Protein AF-A0A4Q5T0F5-F1 (afdb_monomer_lite)

Foldseek 3Di:
DDDPDDDPDDPDPDPDDPPDDDDDLVNLCVQLVHDSVLLVCLVVVHDPRDPSSNVSND

pLDDT: mean 82.88, std 15.82, range [41.16, 97.06]

Sequence (58 aa):
MADIATSPSVRRARPSRRSGGAPTIADVAREARCSPMTVSRVINGEGNVREETREQVL

Structure (mmCIF, N/CA/C/O backbone):
data_AF-A0A4Q5T0F5-F1
#
_entry.id   AF-A0A4Q5T0F5-F1
#
loop_
_atom_site.group_PDB
_atom_site.id
_atom_site.type_symbol
_atom_site.label_atom_id
_atom_site.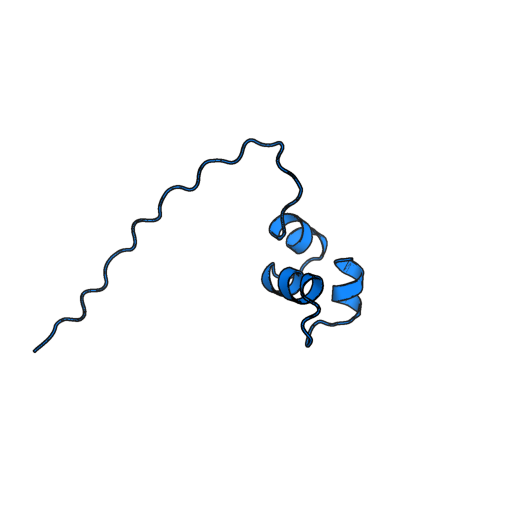label_alt_id
_atom_site.label_comp_id
_atom_site.label_asym_id
_atom_site.label_entity_id
_atom_site.label_seq_id
_atom_site.pdbx_PDB_ins_code
_atom_site.Cartn_x
_atom_site.Cartn_y
_atom_site.Cartn_z
_atom_site.occupancy
_atom_site.B_iso_or_equiv
_atom_site.auth_seq_id
_atom_site.auth_comp_id
_atom_site.auth_asym_id
_atom_site.auth_atom_id
_atom_site.pdbx_PDB_model_num
ATOM 1 N N . MET A 1 1 ? 47.212 5.053 2.584 1.00 41.16 1 MET A N 1
ATOM 2 C CA . MET A 1 1 ? 46.588 3.721 2.718 1.00 41.16 1 MET A CA 1
ATOM 3 C C . MET A 1 1 ? 45.074 3.922 2.633 1.00 41.16 1 MET A C 1
ATOM 5 O O . MET A 1 1 ? 44.482 4.326 3.618 1.00 41.16 1 MET A O 1
ATOM 9 N N . ALA A 1 2 ? 44.525 3.704 1.428 1.00 46.25 2 ALA A N 1
ATOM 10 C CA . ALA A 1 2 ? 43.108 3.669 1.015 1.00 46.25 2 ALA A CA 1
ATOM 11 C C . ALA A 1 2 ? 42.263 4.972 1.014 1.00 46.25 2 ALA A C 1
ATOM 13 O O . ALA A 1 2 ? 41.661 5.356 2.012 1.00 46.25 2 ALA A O 1
ATOM 14 N N . ASP A 1 3 ? 42.157 5.559 -0.185 1.00 47.91 3 ASP A N 1
ATOM 15 C CA . ASP A 1 3 ? 41.094 6.452 -0.669 1.00 47.91 3 ASP A CA 1
ATOM 16 C C . ASP A 1 3 ? 39.737 5.724 -0.735 1.00 47.91 3 ASP A C 1
ATOM 18 O O . ASP A 1 3 ? 39.606 4.691 -1.397 1.00 47.91 3 ASP A O 1
ATOM 22 N N . ILE A 1 4 ? 38.701 6.276 -0.098 1.00 61.38 4 ILE A N 1
ATOM 23 C CA . ILE A 1 4 ? 37.307 5.818 -0.230 1.00 61.38 4 ILE A CA 1
ATOM 24 C C . ILE A 1 4 ? 36.682 6.491 -1.455 1.00 61.38 4 ILE A C 1
ATOM 26 O O . ILE A 1 4 ? 36.025 7.530 -1.373 1.00 61.38 4 ILE A O 1
ATOM 30 N N . ALA A 1 5 ? 36.910 5.890 -2.619 1.00 56.06 5 ALA A N 1
ATOM 31 C CA . ALA A 1 5 ? 36.272 6.287 -3.865 1.00 56.06 5 ALA A CA 1
ATOM 32 C C . ALA A 1 5 ? 34.743 6.103 -3.770 1.00 56.06 5 ALA A C 1
ATOM 34 O O . ALA A 1 5 ? 34.219 4.989 -3.824 1.00 56.06 5 ALA A O 1
ATOM 35 N N . THR A 1 6 ? 34.011 7.213 -3.656 1.00 61.41 6 THR A N 1
ATOM 36 C CA . THR A 1 6 ? 32.560 7.249 -3.872 1.00 61.41 6 THR A CA 1
ATOM 37 C C . THR A 1 6 ? 32.293 6.967 -5.348 1.00 61.41 6 THR A C 1
ATOM 39 O O . THR A 1 6 ? 32.551 7.805 -6.209 1.00 61.41 6 THR A O 1
ATOM 42 N N . SER A 1 7 ? 31.798 5.769 -5.658 1.00 65.56 7 SER A N 1
ATOM 43 C CA . SER A 1 7 ? 31.383 5.415 -7.018 1.00 65.56 7 SER A CA 1
ATOM 44 C C . SER A 1 7 ? 30.015 6.037 -7.333 1.00 65.56 7 SER A C 1
ATOM 46 O O . SER A 1 7 ? 29.063 5.800 -6.583 1.00 65.56 7 SER A O 1
ATOM 48 N N . PRO A 1 8 ? 29.853 6.795 -8.433 1.00 62.78 8 PRO A N 1
ATOM 49 C CA . PRO A 1 8 ? 28.539 7.255 -8.858 1.00 62.78 8 PRO A CA 1
ATOM 50 C C . PRO A 1 8 ? 27.739 6.064 -9.402 1.00 62.78 8 PRO A C 1
ATOM 52 O O . PRO A 1 8 ? 28.043 5.510 -10.457 1.00 62.78 8 PRO A O 1
ATOM 55 N N . SER A 1 9 ? 26.704 5.647 -8.670 1.00 72.00 9 SER A N 1
ATOM 56 C CA . SER A 1 9 ? 25.768 4.624 -9.140 1.00 72.00 9 SER A CA 1
ATOM 57 C C . SER A 1 9 ? 24.992 5.165 -10.344 1.00 72.00 9 SER A C 1
ATOM 59 O O . SER A 1 9 ? 24.113 6.022 -10.207 1.00 72.00 9 SER A O 1
ATOM 61 N N . VAL A 1 10 ? 25.336 4.683 -11.541 1.00 67.88 10 VAL A N 1
ATOM 62 C CA . VAL A 1 10 ? 24.603 4.966 -12.779 1.00 67.88 10 VAL A CA 1
ATOM 63 C C . VAL A 1 10 ? 23.177 4.452 -12.600 1.00 67.88 10 VAL A C 1
ATOM 65 O O . VAL A 1 10 ? 22.933 3.245 -12.547 1.00 67.88 10 VAL A O 1
ATOM 68 N N . ARG A 1 11 ? 22.212 5.370 -12.477 1.00 70.56 11 ARG A N 1
ATOM 69 C CA . ARG A 1 11 ? 20.794 5.019 -12.365 1.00 70.56 11 ARG A CA 1
ATOM 70 C C . ARG A 1 11 ? 20.363 4.341 -13.661 1.00 70.56 11 ARG A C 1
ATOM 72 O O . ARG A 1 11 ? 20.158 5.003 -14.674 1.00 70.56 11 ARG A O 1
ATOM 79 N N . ARG A 1 12 ? 20.215 3.016 -13.633 1.00 76.31 12 ARG A N 1
ATOM 80 C CA . ARG A 1 12 ? 19.634 2.256 -14.743 1.00 76.31 12 ARG A CA 1
ATOM 81 C C . ARG A 1 12 ? 18.234 2.808 -15.019 1.00 76.31 12 ARG A C 1
ATOM 83 O O . ARG A 1 12 ? 17.361 2.726 -14.153 1.00 76.31 12 ARG A O 1
ATOM 90 N N . ALA A 1 13 ? 18.033 3.38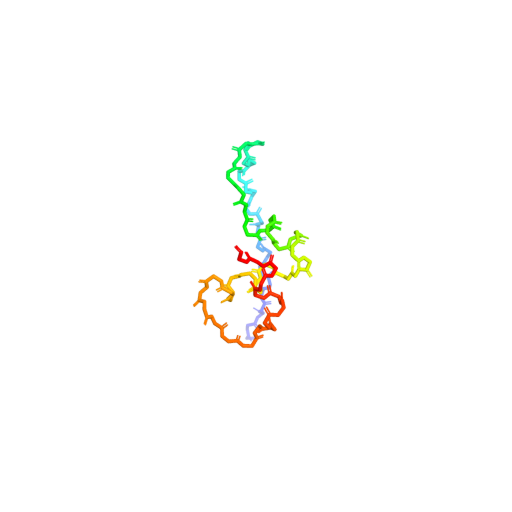6 -16.203 1.00 67.25 13 ALA A N 1
ATOM 91 C CA . ALA A 1 13 ? 16.732 3.887 -16.625 1.00 67.25 13 ALA A CA 1
ATOM 92 C C . ALA A 1 13 ? 15.724 2.731 -16.569 1.00 67.25 13 ALA A C 1
ATOM 94 O O . ALA A 1 13 ? 15.886 1.709 -17.241 1.00 67.25 13 ALA A O 1
ATOM 95 N N . ARG A 1 14 ? 14.724 2.853 -15.689 1.00 70.19 14 ARG A N 1
ATOM 96 C CA . ARG A 1 14 ? 13.679 1.836 -15.551 1.00 70.19 14 ARG A CA 1
ATOM 97 C C . ARG A 1 14 ? 12.804 1.898 -16.805 1.00 70.19 14 ARG A C 1
ATOM 99 O O . ARG A 1 14 ? 12.453 3.004 -17.213 1.00 70.19 14 ARG A O 1
ATOM 106 N N . PRO A 1 15 ? 12.440 0.750 -17.402 1.00 64.06 15 PRO A N 1
ATOM 107 C CA . PRO A 1 15 ? 11.551 0.732 -18.556 1.00 64.06 15 PRO A CA 1
ATOM 108 C C . PRO A 1 15 ? 10.263 1.485 -18.213 1.00 64.06 15 PRO A C 1
ATOM 110 O O . PRO A 1 15 ? 9.658 1.230 -17.166 1.00 64.06 15 PRO A O 1
ATOM 113 N N . SER A 1 16 ? 9.872 2.429 -19.072 1.00 67.19 16 SER A N 1
ATOM 114 C CA . SER A 1 16 ? 8.622 3.172 -18.941 1.00 67.19 16 SER A CA 1
ATOM 115 C C . SER A 1 16 ? 7.470 2.175 -19.045 1.00 67.19 16 SER A C 1
ATOM 117 O O . SER A 1 16 ? 7.152 1.650 -20.113 1.00 67.19 16 SER A O 1
ATOM 119 N N . ARG A 1 17 ? 6.880 1.819 -17.899 1.00 65.62 17 ARG A N 1
ATOM 120 C CA . ARG A 1 17 ? 5.710 0.943 -17.885 1.00 65.62 17 ARG A CA 1
ATOM 121 C C . ARG A 1 17 ? 4.574 1.712 -18.544 1.00 65.62 17 ARG A C 1
ATOM 123 O O . ARG A 1 17 ? 4.177 2.766 -18.060 1.00 65.62 17 ARG A O 1
ATOM 130 N N . ARG A 1 18 ? 4.133 1.192 -19.690 1.00 62.47 18 ARG A N 1
ATOM 131 C CA . ARG A 1 18 ? 3.008 1.683 -20.488 1.00 62.47 18 ARG A CA 1
ATOM 132 C C . ARG A 1 18 ? 1.814 1.967 -19.576 1.00 62.47 18 ARG A C 1
ATOM 134 O O . ARG A 1 18 ? 1.564 1.206 -18.644 1.00 62.47 18 ARG A O 1
ATOM 141 N N . SER A 1 19 ? 1.100 3.042 -19.882 1.00 62.19 19 SER A N 1
ATOM 142 C CA . SER A 1 19 ? 0.084 3.744 -19.087 1.00 62.19 19 SER A CA 1
ATOM 143 C C . SER A 1 19 ? -1.195 2.954 -18.728 1.00 62.19 19 SER A C 1
ATOM 145 O O . SER A 1 19 ? -2.236 3.560 -18.517 1.00 62.19 19 SER A O 1
ATOM 147 N N . GLY A 1 20 ? -1.141 1.619 -18.669 1.00 65.12 20 GLY A N 1
ATOM 148 C CA . GLY A 1 20 ? -2.268 0.727 -18.363 1.00 65.12 20 GLY A CA 1
ATOM 149 C C . GLY A 1 20 ? -1.888 -0.453 -17.459 1.00 65.12 20 GLY A C 1
ATOM 150 O O . GLY A 1 20 ? -2.425 -1.544 -17.619 1.00 65.12 20 GLY A O 1
ATOM 151 N N . GLY A 1 21 ? -0.902 -0.278 -16.573 1.00 76.94 21 GLY A N 1
ATOM 152 C CA . GLY A 1 21 ? -0.535 -1.289 -15.575 1.00 76.94 21 GLY A CA 1
ATOM 153 C C . GLY A 1 21 ? -1.510 -1.323 -14.395 1.00 76.94 21 GLY A C 1
ATOM 154 O O . GLY A 1 21 ? -2.151 -0.319 -14.097 1.00 76.94 21 GLY A O 1
ATOM 155 N N . ALA A 1 22 ? -1.597 -2.474 -13.719 1.00 87.69 22 ALA A N 1
ATOM 156 C CA . ALA A 1 22 ? -2.353 -2.618 -12.474 1.00 87.69 22 ALA A CA 1
ATOM 157 C C . ALA A 1 22 ? -1.943 -1.551 -11.431 1.00 87.69 22 ALA A C 1
ATOM 159 O O . ALA A 1 22 ? -0.777 -1.129 -11.443 1.00 87.69 22 ALA A O 1
ATOM 160 N N . PRO A 1 23 ? -2.857 -1.149 -10.524 1.00 90.19 23 PRO A N 1
ATOM 161 C CA . PRO A 1 23 ? -2.543 -0.228 -9.437 1.00 90.19 23 PRO A CA 1
ATOM 162 C C . PRO A 1 23 ? -1.298 -0.676 -8.672 1.00 90.19 23 PRO A C 1
ATOM 164 O O . PRO A 1 23 ? -1.130 -1.853 -8.344 1.00 90.19 23 PRO A O 1
ATOM 167 N N . THR A 1 24 ? -0.401 0.264 -8.410 1.00 92.69 24 THR A N 1
ATOM 168 C CA . THR A 1 24 ? 0.837 0.010 -7.680 1.00 92.69 24 THR A CA 1
ATOM 169 C C . THR A 1 24 ? 0.690 0.381 -6.210 1.00 92.69 24 THR A C 1
ATOM 171 O O . THR A 1 24 ? -0.182 1.152 -5.818 1.00 92.69 24 THR A O 1
ATOM 174 N N . ILE A 1 25 ? 1.631 -0.085 -5.388 1.00 94.56 25 ILE A N 1
ATOM 175 C CA . ILE A 1 25 ? 1.754 0.348 -3.988 1.00 94.56 25 ILE A CA 1
ATOM 176 C C . ILE A 1 25 ? 1.877 1.878 -3.880 1.00 94.56 25 ILE A C 1
ATOM 178 O O . ILE A 1 25 ? 1.390 2.464 -2.919 1.00 94.56 25 ILE A O 1
ATOM 182 N N . ALA A 1 26 ? 2.506 2.542 -4.857 1.00 94.50 26 ALA A N 1
ATOM 183 C CA . ALA A 1 26 ? 2.616 3.999 -4.860 1.00 94.50 26 ALA A CA 1
ATOM 184 C C . ALA A 1 26 ? 1.260 4.683 -5.094 1.00 94.50 26 ALA A C 1
ATOM 186 O O . ALA A 1 26 ? 1.012 5.742 -4.521 1.00 94.50 26 ALA A O 1
ATOM 187 N N . ASP A 1 27 ? 0.382 4.069 -5.890 1.00 94.44 27 ASP A N 1
ATOM 188 C CA . ASP A 1 27 ? -0.972 4.575 -6.123 1.00 94.44 27 ASP A CA 1
ATOM 189 C C . ASP A 1 27 ? -1.811 4.465 -4.851 1.00 94.44 27 ASP A C 1
ATOM 191 O O . ASP A 1 27 ? -2.393 5.459 -4.421 1.00 94.44 27 ASP A O 1
ATOM 195 N N . VAL A 1 28 ? -1.774 3.303 -4.192 1.00 95.62 28 VAL A N 1
ATOM 196 C CA . VAL A 1 28 ? -2.449 3.079 -2.902 1.00 95.62 28 VAL A CA 1
ATOM 197 C C . VAL A 1 28 ? -1.922 4.03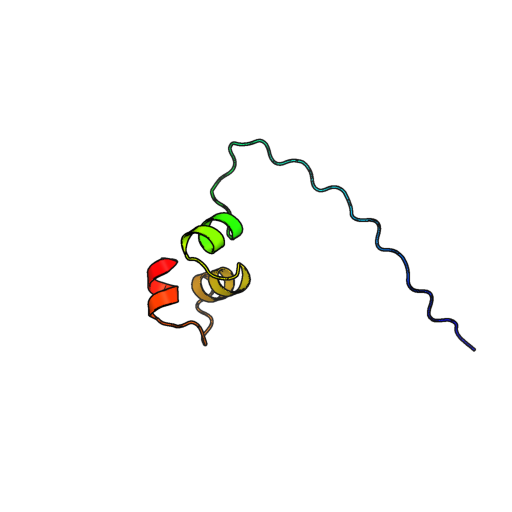8 -1.834 1.00 95.62 28 VAL A C 1
ATOM 199 O O . VAL A 1 28 ? -2.697 4.657 -1.114 1.00 95.62 28 VAL A O 1
ATOM 202 N N . ALA A 1 29 ? -0.602 4.224 -1.756 1.00 96.50 29 ALA A N 1
ATOM 203 C CA . ALA A 1 29 ? 0.014 5.129 -0.787 1.00 96.50 29 ALA A CA 1
ATOM 204 C C . ALA A 1 29 ? -0.435 6.583 -0.981 1.00 96.50 29 ALA A C 1
ATOM 206 O O . ALA A 1 29 ? -0.684 7.295 -0.006 1.00 96.50 29 ALA A O 1
ATOM 207 N N . ARG A 1 30 ? -0.559 7.017 -2.240 1.00 95.69 30 ARG A N 1
ATOM 208 C CA . ARG A 1 30 ? -1.048 8.353 -2.585 1.00 95.69 30 ARG A CA 1
ATOM 209 C C . ARG A 1 30 ? -2.510 8.535 -2.179 1.00 95.69 30 ARG A C 1
ATOM 211 O O . ARG A 1 30 ? -2.827 9.569 -1.599 1.00 95.69 30 ARG A O 1
ATOM 218 N N . GLU A 1 31 ? -3.356 7.546 -2.449 1.00 96.06 31 GLU A N 1
ATOM 219 C CA . GLU A 1 31 ? -4.783 7.584 -2.105 1.00 96.06 31 GLU A CA 1
ATOM 220 C C . GLU A 1 31 ? -4.992 7.606 -0.582 1.00 96.06 31 GLU A C 1
ATOM 222 O O . GLU A 1 31 ? -5.638 8.506 -0.046 1.00 96.06 31 GLU A O 1
ATOM 227 N N . ALA A 1 32 ? -4.323 6.699 0.134 1.00 95.56 32 ALA A N 1
ATOM 228 C CA . ALA A 1 32 ? -4.382 6.584 1.592 1.00 95.56 32 ALA A CA 1
ATOM 229 C C . ALA A 1 32 ? -3.552 7.651 2.340 1.00 95.56 32 ALA A C 1
ATOM 231 O O . ALA A 1 32 ? -3.432 7.601 3.565 1.00 95.56 32 ALA A O 1
ATOM 232 N N . ARG A 1 33 ? -2.938 8.606 1.622 1.00 95.50 33 ARG A N 1
ATOM 233 C CA . ARG A 1 33 ? -2.096 9.691 2.167 1.00 95.50 33 ARG A CA 1
ATOM 234 C C . ARG A 1 33 ? -1.011 9.205 3.139 1.00 95.50 33 ARG A C 1
ATOM 236 O O . ARG A 1 33 ? -0.745 9.834 4.164 1.00 95.50 33 ARG A O 1
ATOM 243 N N . CYS A 1 34 ? -0.354 8.097 2.812 1.00 95.88 34 CYS A N 1
ATOM 244 C CA . CYS A 1 34 ? 0.718 7.521 3.620 1.00 95.88 34 CYS A CA 1
ATOM 245 C C . CYS A 1 34 ? 1.953 7.186 2.772 1.00 95.88 34 CYS A C 1
ATOM 247 O O . CYS A 1 34 ? 2.006 7.435 1.568 1.00 95.88 34 CYS A O 1
ATOM 249 N N . SER A 1 35 ? 3.000 6.658 3.408 1.00 96.19 35 SER A N 1
ATOM 250 C CA . SER A 1 35 ? 4.202 6.251 2.679 1.00 96.19 35 SER A CA 1
ATOM 251 C C . SER A 1 35 ? 4.016 4.872 2.024 1.00 96.19 35 SER A C 1
ATOM 253 O O . SER A 1 35 ? 3.346 4.012 2.601 1.00 96.19 35 SER A O 1
ATOM 255 N N . PRO A 1 36 ? 4.682 4.576 0.890 1.00 96.94 36 PRO A N 1
ATOM 256 C CA . PRO A 1 36 ? 4.690 3.227 0.311 1.00 96.94 36 PRO A CA 1
ATOM 257 C C . PRO A 1 36 ? 5.156 2.141 1.292 1.00 96.94 36 PRO A C 1
ATOM 259 O O . PRO A 1 36 ? 4.701 1.002 1.231 1.00 96.94 36 PRO A O 1
ATOM 262 N N . MET A 1 37 ? 6.044 2.496 2.226 1.00 96.75 37 MET A N 1
ATOM 263 C CA . MET A 1 37 ? 6.518 1.591 3.272 1.00 96.75 37 MET A CA 1
ATOM 264 C C . MET A 1 37 ? 5.406 1.260 4.274 1.00 96.75 37 MET A C 1
ATOM 266 O O . MET A 1 37 ? 5.308 0.124 4.725 1.00 96.75 37 MET A O 1
ATOM 270 N N . THR A 1 38 ? 4.534 2.224 4.579 1.00 96.75 38 THR A N 1
ATOM 271 C CA . THR A 1 38 ? 3.350 2.014 5.421 1.00 96.75 38 THR A CA 1
ATOM 272 C C . T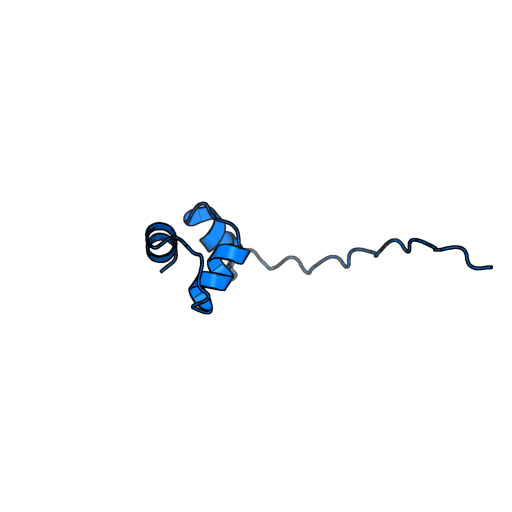HR A 1 38 ? 2.383 1.035 4.764 1.00 96.75 38 THR A C 1
ATOM 274 O O . THR A 1 38 ? 1.952 0.091 5.416 1.00 96.75 38 THR A O 1
ATOM 277 N N . VAL A 1 39 ? 2.113 1.194 3.466 1.00 97.06 39 VAL A N 1
ATOM 278 C CA . 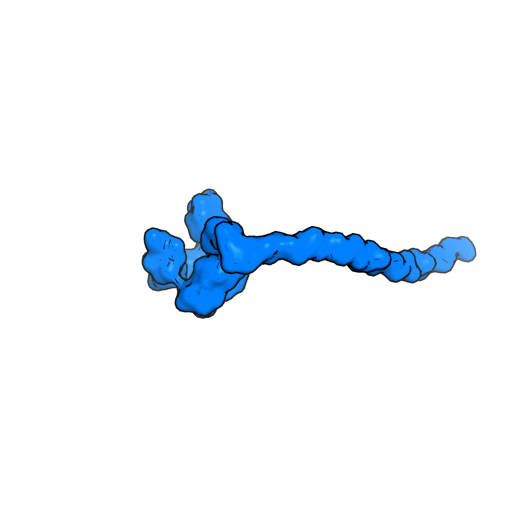VAL A 1 39 ? 1.283 0.245 2.705 1.00 97.06 39 VAL A CA 1
ATOM 279 C C . VAL A 1 39 ? 1.906 -1.153 2.710 1.00 97.06 39 VAL A C 1
ATOM 281 O O . VAL A 1 39 ? 1.210 -2.130 2.966 1.00 97.06 39 VAL A O 1
ATOM 284 N N . SER A 1 40 ? 3.227 -1.261 2.511 1.00 96.69 40 SER A N 1
ATOM 285 C CA . SER A 1 40 ? 3.931 -2.548 2.601 1.00 96.69 40 SER A CA 1
ATOM 286 C C . SER A 1 40 ? 3.747 -3.210 3.968 1.00 96.69 40 SER A C 1
ATOM 288 O O . SER A 1 40 ? 3.461 -4.402 4.020 1.00 96.69 40 SER A O 1
ATOM 290 N N . ARG A 1 41 ? 3.866 -2.446 5.064 1.00 96.56 41 ARG A N 1
ATOM 291 C CA . ARG A 1 41 ? 3.628 -2.953 6.423 1.00 96.56 41 ARG A CA 1
ATOM 292 C C . ARG A 1 41 ? 2.208 -3.479 6.588 1.00 96.56 41 ARG A C 1
ATOM 294 O O . ARG A 1 41 ? 2.035 -4.569 7.115 1.00 96.56 41 ARG A O 1
ATOM 301 N N . VAL A 1 42 ? 1.206 -2.745 6.100 1.00 96.19 42 VAL A N 1
ATOM 302 C CA . VAL A 1 42 ? -0.205 -3.163 6.171 1.00 96.19 42 VAL A CA 1
ATOM 303 C C . VAL A 1 42 ? -0.435 -4.473 5.422 1.00 96.19 42 VAL A C 1
ATOM 305 O O . VAL A 1 42 ? -1.001 -5.400 6.001 1.00 96.19 42 VAL A O 1
ATOM 308 N N . ILE A 1 43 ? 0.042 -4.566 4.177 1.00 94.75 43 ILE A N 1
ATOM 309 C CA . ILE A 1 43 ? -0.101 -5.764 3.334 1.00 94.75 43 ILE A CA 1
ATOM 310 C C . ILE A 1 43 ? 0.572 -6.974 3.992 1.00 94.75 43 ILE A C 1
ATOM 312 O O . ILE A 1 43 ? 0.010 -8.066 4.001 1.00 94.75 43 ILE A O 1
ATOM 316 N N . ASN A 1 44 ? 1.751 -6.775 4.583 1.00 95.00 44 ASN A N 1
ATOM 317 C CA . ASN A 1 44 ? 2.502 -7.831 5.260 1.00 95.00 44 ASN A CA 1
ATOM 318 C C . ASN A 1 44 ? 2.008 -8.120 6.689 1.00 95.00 44 ASN A C 1
ATOM 320 O O . ASN A 1 44 ? 2.553 -8.999 7.354 1.00 95.00 44 ASN A O 1
ATOM 324 N N . GLY A 1 45 ? 1.017 -7.378 7.193 1.00 92.06 45 GLY A N 1
ATOM 325 C CA . GLY A 1 45 ? 0.534 -7.509 8.569 1.00 92.06 45 GLY A CA 1
ATOM 326 C C . GLY A 1 45 ? 1.549 -7.092 9.640 1.00 92.06 45 GLY A C 1
ATOM 327 O O . GLY A 1 45 ? 1.426 -7.511 10.790 1.00 92.06 45 GLY A O 1
ATOM 328 N N . GLU A 1 46 ? 2.544 -6.277 9.287 1.00 92.0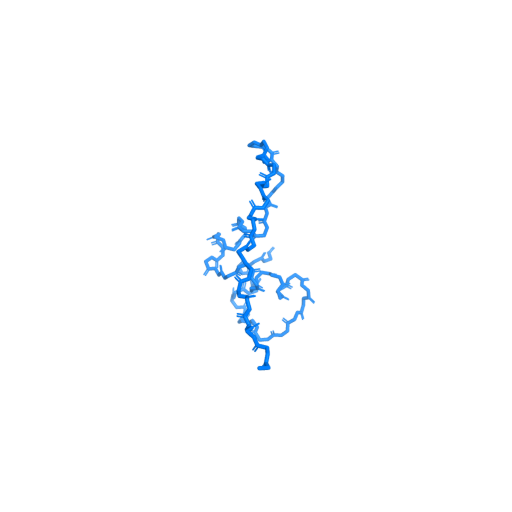6 46 GLU A N 1
ATOM 329 C CA . GLU A 1 46 ? 3.515 -5.726 10.231 1.00 92.06 46 GLU A CA 1
ATOM 330 C C . GLU A 1 46 ? 2.843 -4.714 11.180 1.00 92.06 46 GLU A C 1
ATOM 332 O O . GLU A 1 46 ? 1.959 -3.947 10.793 1.00 92.06 46 GLU A O 1
ATOM 337 N N . GLY A 1 47 ? 3.278 -4.696 12.443 1.00 85.69 47 GLY A N 1
ATOM 338 C CA . GLY A 1 47 ? 2.760 -3.780 13.464 1.00 85.69 47 GLY A CA 1
ATOM 339 C C . GLY A 1 47 ? 3.220 -2.322 13.305 1.00 85.69 47 GLY A C 1
ATOM 340 O O . GLY A 1 47 ? 3.946 -1.958 12.379 1.00 85.69 47 GLY A O 1
ATOM 341 N N . ASN A 1 48 ? 2.838 -1.472 14.267 1.00 87.88 48 ASN A N 1
ATOM 342 C CA . ASN A 1 48 ? 3.156 -0.032 14.308 1.00 87.88 48 ASN A CA 1
ATOM 343 C C . ASN A 1 48 ? 2.568 0.794 13.147 1.00 87.88 48 ASN A C 1
ATOM 345 O O . ASN A 1 48 ? 3.126 1.825 12.763 1.00 87.88 48 ASN A O 1
ATOM 349 N N . VAL A 1 49 ? 1.436 0.356 12.596 1.00 93.62 49 VAL A N 1
ATOM 350 C CA . VAL A 1 49 ? 0.579 1.166 11.723 1.00 93.62 49 VAL A CA 1
ATOM 351 C C . VAL A 1 49 ? -0.696 1.485 12.496 1.00 93.62 49 VAL A C 1
ATOM 353 O O . VAL A 1 49 ? -1.245 0.610 13.162 1.00 93.62 49 VAL A O 1
ATOM 356 N N . ARG A 1 50 ? -1.142 2.745 12.454 1.00 93.44 50 ARG A N 1
ATOM 357 C CA . ARG A 1 50 ? -2.401 3.153 13.090 1.00 93.44 50 ARG A CA 1
ATOM 358 C C . ARG A 1 50 ? -3.560 2.396 12.450 1.00 93.44 50 ARG A C 1
ATOM 360 O O . ARG A 1 50 ? -3.564 2.220 11.235 1.00 93.44 50 ARG A O 1
ATOM 367 N N . GLU A 1 51 ? -4.539 2.002 13.254 1.00 93.31 51 GLU A N 1
ATOM 368 C CA . GLU A 1 51 ? -5.711 1.257 12.784 1.00 93.31 51 GLU A CA 1
ATOM 369 C C . GLU A 1 51 ? -6.462 2.013 11.681 1.00 93.31 51 GLU A C 1
ATOM 371 O O . GLU A 1 51 ? -6.652 1.466 10.604 1.00 93.31 51 GLU A O 1
ATOM 376 N N . GLU A 1 52 ? -6.686 3.316 11.862 1.00 93.50 52 GLU A N 1
ATOM 377 C CA . GLU A 1 52 ? -7.249 4.208 10.835 1.00 93.50 52 GLU A CA 1
ATOM 378 C C . GLU A 1 52 ? -6.487 4.140 9.497 1.00 93.50 52 GLU A C 1
ATOM 380 O O . GLU A 1 52 ? -7.075 4.100 8.422 1.00 93.50 52 GLU A O 1
ATOM 385 N N . THR A 1 53 ? -5.150 4.101 9.530 1.00 92.31 53 THR A N 1
ATOM 386 C CA . THR A 1 53 ? -4.344 3.980 8.304 1.00 92.31 53 THR A CA 1
ATOM 387 C C . THR A 1 53 ? -4.463 2.590 7.688 1.00 92.31 53 THR A C 1
ATOM 389 O O . THR A 1 53 ? -4.363 2.450 6.473 1.00 92.31 53 THR A O 1
ATOM 392 N N . ARG A 1 54 ? -4.665 1.557 8.508 1.00 94.25 54 ARG A N 1
ATOM 393 C CA . ARG A 1 54 ? -4.895 0.192 8.037 1.00 94.25 54 ARG A CA 1
ATOM 394 C C . ARG A 1 54 ? -6.242 0.083 7.325 1.00 94.25 54 ARG A C 1
ATOM 396 O O . ARG A 1 54 ? -6.291 -0.505 6.253 1.00 94.25 54 ARG A O 1
ATOM 403 N N . GLU A 1 55 ? -7.278 0.697 7.886 1.00 94.56 55 GLU A N 1
ATOM 404 C CA . GLU A 1 55 ? -8.618 0.789 7.293 1.00 94.56 55 GLU A CA 1
ATOM 405 C C . GLU A 1 55 ? -8.620 1.570 5.975 1.00 94.56 55 GLU A C 1
ATOM 407 O O . GLU A 1 55 ? -9.309 1.185 5.047 1.00 94.56 55 GLU A O 1
ATOM 412 N N . GLN A 1 56 ? -7.821 2.634 5.855 1.00 92.81 56 GLN A N 1
ATOM 413 C CA . GLN A 1 56 ? -7.700 3.410 4.609 1.00 92.81 56 GLN A CA 1
ATOM 414 C C . GLN A 1 56 ? -6.990 2.649 3.473 1.00 92.81 56 GLN A C 1
ATOM 416 O O . GLN A 1 56 ? -7.093 3.042 2.313 1.00 92.81 56 GLN A O 1
ATOM 421 N N . VAL A 1 57 ? -6.194 1.625 3.799 1.00 93.31 57 VAL A N 1
ATOM 422 C CA . VAL A 1 57 ? -5.377 0.873 2.829 1.00 93.31 57 VAL A CA 1
ATOM 423 C C . VAL A 1 57 ? -6.060 -0.419 2.361 1.00 93.31 57 VAL A C 1
ATOM 425 O O . VAL A 1 57 ? -5.747 -0.881 1.261 1.00 93.31 57 VAL A O 1
ATOM 428 N N . LEU A 1 58 ? -6.929 -1.010 3.187 1.00 90.25 58 LEU A N 1
ATOM 429 C CA . LEU A 1 58 ? -7.665 -2.254 2.914 1.00 90.25 58 LEU A CA 1
ATOM 430 C C . LEU A 1 58 ? -8.994 -1.984 2.201 1.00 90.25 58 LEU A C 1
ATOM 432 O O . LEU A 1 58 ? -9.332 -2.805 1.319 1.00 90.25 58 LEU A O 1
#

Radius of gyration: 17.64 Å; chains: 1; bounding box: 55×18×35 Å

Secondary structure (DSSP, 8-state):
------------------TTPPPPHHHHHHHTTS-HHHHHHHHTT-SSS-HHHHHHH-